Protein AF-A0A1G6DIA0-F1 (afdb_monomer_lite)

Structure (mmCIF, N/CA/C/O backbone):
data_AF-A0A1G6DIA0-F1
#
_entry.id   AF-A0A1G6DIA0-F1
#
loop_
_atom_site.group_PDB
_atom_site.id
_atom_site.type_symbol
_atom_site.label_atom_id
_atom_site.label_alt_id
_atom_site.label_comp_id
_atom_site.label_asym_id
_atom_site.label_entity_id
_atom_site.label_seq_id
_atom_site.pdbx_PDB_ins_code
_atom_site.Cartn_x
_atom_site.Cartn_y
_atom_site.Cartn_z
_atom_site.occupancy
_atom_site.B_iso_or_equiv
_atom_site.auth_seq_id
_atom_site.auth_comp_id
_atom_site.auth_asym_id
_atom_site.auth_atom_id
_atom_site.pdbx_PDB_model_num
ATOM 1 N N . MET A 1 1 ? -95.339 7.886 93.321 1.00 50.69 1 MET A N 1
ATOM 2 C CA . MET A 1 1 ? -94.374 7.712 92.212 1.00 50.69 1 MET A CA 1
ATOM 3 C C . MET A 1 1 ? -94.788 8.657 91.087 1.00 50.69 1 MET A C 1
ATOM 5 O O . MET A 1 1 ? -95.726 8.341 90.379 1.00 50.69 1 MET A O 1
ATOM 9 N N . THR A 1 2 ? -94.166 9.835 90.977 1.00 56.72 2 THR A N 1
ATOM 10 C CA . THR A 1 2 ? -94.538 10.923 90.035 1.00 56.72 2 THR A CA 1
ATOM 11 C C . THR A 1 2 ? -93.292 11.570 89.411 1.00 56.72 2 THR A C 1
ATOM 13 O O . THR A 1 2 ? -93.204 12.780 89.287 1.00 56.72 2 THR A O 1
ATOM 16 N N . LYS A 1 3 ? -92.288 10.761 89.051 1.00 59.34 3 LYS A N 1
ATOM 17 C CA . LYS A 1 3 ? -91.005 11.239 88.505 1.00 59.34 3 LYS A CA 1
ATOM 18 C C . LYS A 1 3 ? -90.876 11.343 86.965 1.00 59.34 3 LYS A C 1
ATOM 20 O O . LYS A 1 3 ? -89.923 11.990 86.546 1.00 59.34 3 LYS A O 1
ATOM 25 N N . PRO A 1 4 ? -91.736 10.754 86.099 1.00 68.19 4 PRO A N 1
ATOM 26 C CA . PRO A 1 4 ? -91.456 10.774 84.657 1.00 68.19 4 PRO A CA 1
ATOM 27 C C . PRO A 1 4 ? -91.712 12.145 84.010 1.00 68.19 4 PRO A C 1
ATOM 29 O O . PRO A 1 4 ? -90.917 12.586 83.188 1.00 68.19 4 PRO A O 1
ATOM 32 N N . HIS A 1 5 ? -92.754 12.868 84.435 1.00 71.56 5 HIS A N 1
ATOM 33 C CA . HIS A 1 5 ? -93.127 14.143 83.810 1.00 71.56 5 HIS A CA 1
ATOM 34 C C . HIS A 1 5 ? -92.156 15.294 84.106 1.00 71.56 5 HIS A C 1
ATOM 36 O O . HIS A 1 5 ? -91.999 16.193 83.287 1.00 71.56 5 HIS A O 1
ATOM 42 N N . GLU A 1 6 ? -91.463 15.272 85.247 1.00 79.44 6 GLU A N 1
ATOM 43 C CA . GLU A 1 6 ? -90.444 16.285 85.561 1.00 79.44 6 GLU A CA 1
ATOM 44 C C . GLU A 1 6 ? -89.226 16.165 84.640 1.00 79.44 6 GLU A C 1
ATOM 46 O O . GLU A 1 6 ? -88.673 17.174 84.207 1.00 79.44 6 GLU A O 1
ATOM 51 N N . PHE A 1 7 ? -88.839 14.935 84.291 1.00 82.38 7 PHE A N 1
ATOM 52 C CA . PHE A 1 7 ? -87.711 14.682 83.400 1.00 82.38 7 PHE A CA 1
ATOM 53 C C . PHE A 1 7 ? -88.009 15.102 81.955 1.00 82.38 7 PHE A C 1
ATOM 55 O O . PHE A 1 7 ? -87.171 15.735 81.316 1.00 82.38 7 PHE A O 1
ATOM 62 N N . GLU A 1 8 ? -89.210 14.811 81.452 1.00 85.31 8 GLU A N 1
ATOM 63 C CA . GLU A 1 8 ? -89.641 15.234 80.110 1.00 85.31 8 GLU A CA 1
ATOM 64 C C . GLU A 1 8 ? -89.710 16.764 79.991 1.00 85.31 8 GLU A C 1
ATOM 66 O O . GLU A 1 8 ? -89.225 17.350 79.017 1.00 85.31 8 GLU A O 1
ATOM 71 N N . ASN A 1 9 ? -90.238 17.432 81.018 1.00 84.81 9 ASN A N 1
ATOM 72 C CA . ASN A 1 9 ? -90.288 18.892 81.061 1.00 84.81 9 ASN A CA 1
ATOM 73 C C . ASN A 1 9 ? -88.885 19.510 81.149 1.00 84.81 9 ASN A C 1
ATOM 75 O O . ASN A 1 9 ? -88.609 20.515 80.498 1.00 84.81 9 ASN A O 1
ATOM 79 N N . TRP A 1 10 ? -87.971 18.892 81.901 1.00 88.56 10 TRP A N 1
ATOM 80 C CA . TRP A 1 10 ? -86.579 19.333 81.946 1.00 88.56 10 TRP A CA 1
ATOM 81 C C . TRP A 1 10 ? -85.870 19.155 80.596 1.00 88.56 10 TRP A C 1
ATOM 83 O O . TRP A 1 10 ? -85.175 20.067 80.156 1.00 88.56 10 TRP A O 1
ATOM 93 N N . LEU A 1 11 ? -86.079 18.031 79.900 1.00 87.62 11 LEU A N 1
ATOM 94 C CA . LEU A 1 11 ? -85.478 17.785 78.584 1.00 87.62 11 LEU A CA 1
ATOM 95 C C . LEU A 1 11 ? -85.943 18.793 77.533 1.00 87.62 11 LEU A C 1
ATOM 97 O O . LEU A 1 11 ? -85.135 19.287 76.750 1.00 87.62 11 LEU A O 1
ATOM 101 N N . THR A 1 12 ? -87.238 19.104 77.514 1.00 86.25 12 THR A N 1
ATOM 102 C CA . THR A 1 12 ? -87.791 20.081 76.565 1.00 86.25 12 THR A CA 1
ATOM 103 C C . THR A 1 12 ? -87.288 21.494 76.855 1.00 86.25 12 THR A C 1
ATOM 105 O O . THR A 1 12 ? -86.922 22.207 75.919 1.00 86.25 12 THR A O 1
ATOM 108 N N . ALA A 1 13 ? -87.171 21.875 78.131 1.00 85.88 13 ALA A N 1
ATOM 109 C CA . ALA A 1 13 ? -86.574 23.148 78.531 1.00 85.88 13 ALA A CA 1
ATOM 110 C C . ALA A 1 13 ? -85.080 23.227 78.164 1.00 85.88 13 ALA A C 1
ATOM 112 O O . ALA A 1 13 ? -84.647 24.213 77.569 1.00 85.88 13 ALA A O 1
ATOM 113 N N . ALA A 1 14 ? -84.312 22.168 78.436 1.00 84.00 14 ALA A N 1
ATOM 114 C CA . ALA A 1 14 ? -82.888 22.101 78.112 1.00 84.00 14 ALA A CA 1
ATOM 115 C C . ALA A 1 14 ? -82.639 22.139 76.596 1.00 84.00 14 ALA A C 1
ATOM 117 O O . ALA A 1 14 ? -81.720 22.813 76.139 1.00 84.00 14 ALA A O 1
ATOM 118 N N . ALA A 1 15 ? -83.475 21.468 75.798 1.00 82.81 15 ALA A N 1
ATOM 119 C CA . ALA A 1 15 ? -83.377 21.503 74.341 1.00 82.81 15 ALA A CA 1
ATOM 120 C C . ALA A 1 15 ? -83.720 22.886 73.763 1.00 82.81 15 ALA A C 1
ATOM 122 O O . ALA A 1 15 ? -83.090 23.314 72.797 1.00 82.81 15 ALA A O 1
ATOM 123 N N . ALA A 1 16 ? -84.683 23.598 74.359 1.00 80.31 16 ALA A N 1
ATOM 124 C CA . ALA A 1 16 ? -85.069 24.940 73.921 1.00 80.31 16 ALA A CA 1
ATOM 125 C C . ALA A 1 16 ? -83.983 26.001 74.189 1.00 80.31 16 ALA A C 1
ATOM 127 O O . ALA A 1 16 ? -83.931 27.018 73.496 1.00 80.31 16 ALA A O 1
ATOM 128 N N . GLU A 1 17 ? -83.107 25.773 75.170 1.00 80.19 17 GLU A N 1
ATOM 129 C CA . GLU A 1 17 ? -82.032 26.702 75.537 1.00 80.19 17 GLU A CA 1
ATOM 130 C C . GLU A 1 17 ? -80.780 26.572 74.645 1.00 80.19 17 GLU A C 1
ATOM 132 O O . GLU A 1 17 ? -79.979 27.507 74.545 1.00 80.19 17 GLU A O 1
ATOM 137 N N . VAL A 1 18 ? -80.624 25.458 73.919 1.00 79.75 18 VAL A N 1
ATOM 138 C CA . VAL A 1 18 ? -79.481 25.246 73.020 1.00 79.75 18 VAL A CA 1
ATOM 139 C C . VAL A 1 18 ? -79.660 26.052 71.734 1.00 79.75 18 VAL A C 1
ATOM 141 O O . VAL A 1 18 ? -80.282 25.620 70.764 1.00 79.75 18 VAL A O 1
ATOM 144 N N . LYS A 1 19 ? -79.056 27.241 71.699 1.00 73.31 19 LYS A N 1
ATOM 145 C CA . LYS A 1 19 ? -78.875 27.999 70.456 1.00 73.31 19 LYS A CA 1
ATOM 146 C C . LYS A 1 19 ? -77.694 27.420 69.667 1.00 73.31 19 LYS A C 1
ATOM 148 O O . LYS A 1 19 ? -76.639 27.187 70.261 1.00 73.31 19 LYS A O 1
ATOM 153 N N . PRO A 1 20 ? -77.815 27.220 68.344 1.00 71.88 20 PRO A N 1
ATOM 154 C CA . PRO A 1 20 ? -76.681 26.797 67.535 1.00 71.88 20 PRO A CA 1
ATOM 155 C C . PRO A 1 20 ? -75.614 27.897 67.536 1.00 71.88 20 PRO A C 1
ATOM 157 O O . PRO A 1 20 ? -75.878 29.036 67.147 1.00 71.88 20 PRO A O 1
ATOM 160 N N . ALA A 1 21 ? -74.407 27.562 67.994 1.00 77.56 21 ALA A N 1
ATOM 161 C CA . ALA A 1 21 ? -73.253 28.443 67.865 1.00 77.56 21 ALA A CA 1
ATOM 162 C C . ALA A 1 21 ? -72.887 28.593 66.373 1.00 77.56 21 ALA A C 1
ATOM 164 O O . ALA A 1 21 ? -72.965 27.605 65.635 1.00 77.56 21 ALA A O 1
ATOM 165 N N . PRO A 1 22 ? -72.494 29.793 65.906 1.00 76.81 22 PRO A N 1
ATOM 166 C CA . PRO A 1 22 ? -72.067 29.980 64.525 1.00 76.81 22 PRO A CA 1
ATOM 167 C C . PRO A 1 22 ? -70.823 29.126 64.255 1.00 76.81 22 PRO A C 1
ATOM 169 O O . PRO A 1 22 ? -69.795 29.271 64.918 1.00 76.81 22 PRO A O 1
ATOM 172 N N . VAL A 1 23 ? -70.935 28.205 63.298 1.00 79.38 23 VAL A N 1
ATOM 173 C CA . VAL A 1 23 ? -69.821 27.350 62.875 1.00 79.38 23 VAL A CA 1
ATOM 174 C C . VAL A 1 23 ? -68.891 28.180 61.978 1.00 79.38 23 VAL A C 1
ATOM 176 O O . VAL A 1 23 ? -69.396 28.887 61.107 1.00 79.38 23 VAL A O 1
ATOM 179 N N . PRO A 1 24 ? -67.558 28.125 62.159 1.00 77.75 24 PRO A N 1
ATOM 180 C CA . PRO A 1 24 ? -66.617 28.819 61.283 1.00 77.75 24 PRO A CA 1
ATOM 181 C C . PRO A 1 24 ? -66.724 28.330 59.832 1.00 77.75 24 PRO A C 1
ATOM 183 O O . PRO A 1 24 ? -66.902 27.132 59.598 1.00 77.75 24 PRO A O 1
ATOM 186 N N . ASP A 1 25 ? -66.539 29.230 58.864 1.00 77.12 25 ASP A N 1
ATOM 187 C CA . ASP A 1 25 ? -66.499 28.895 57.435 1.00 77.12 25 ASP A CA 1
ATOM 188 C C . ASP A 1 25 ? -65.230 28.097 57.091 1.00 77.12 25 ASP A C 1
ATOM 190 O O . ASP A 1 25 ? -64.217 28.620 56.623 1.00 77.12 25 ASP A O 1
ATOM 194 N N . TRP A 1 26 ? -65.265 26.790 57.344 1.00 74.56 26 TRP A N 1
ATOM 195 C CA . TRP A 1 26 ? -64.219 25.871 56.914 1.00 74.56 26 TRP A CA 1
ATOM 196 C C . TRP A 1 26 ? -64.300 25.656 55.398 1.00 74.56 26 TRP A C 1
ATOM 198 O O . TRP A 1 26 ? -65.264 25.081 54.881 1.00 74.56 26 TRP A O 1
ATOM 208 N N . ASN A 1 27 ? -63.249 26.041 54.672 1.00 76.19 27 ASN A N 1
ATOM 209 C CA . ASN A 1 27 ? -63.133 25.759 53.245 1.00 76.19 27 ASN A CA 1
ATOM 210 C C . ASN A 1 27 ? -62.729 24.290 53.008 1.00 76.19 27 ASN A C 1
ATOM 212 O O . ASN A 1 27 ? -61.561 23.922 53.123 1.00 76.19 27 ASN A O 1
ATOM 216 N N . ARG A 1 28 ? -63.700 23.441 52.649 1.00 73.06 28 ARG A N 1
ATOM 217 C CA . ARG A 1 28 ? -63.479 22.001 52.397 1.00 73.06 28 ARG A CA 1
ATOM 218 C C . ARG A 1 28 ? -62.608 21.725 51.168 1.00 73.06 28 ARG A C 1
ATOM 220 O O . ARG A 1 28 ? -61.969 20.678 51.114 1.00 73.06 28 ARG A O 1
ATOM 227 N N . ALA A 1 29 ? -62.559 22.647 50.203 1.00 71.25 29 ALA A N 1
ATOM 228 C CA . ALA A 1 29 ? -61.744 22.486 48.997 1.00 71.25 29 ALA A CA 1
ATOM 229 C C . ALA A 1 29 ? -60.239 22.529 49.317 1.00 71.25 29 ALA A C 1
ATOM 231 O O . ALA A 1 29 ? -59.451 21.807 48.714 1.00 71.25 29 ALA A O 1
ATOM 232 N N . ALA A 1 30 ? -59.851 23.277 50.353 1.00 66.56 30 ALA A N 1
ATOM 233 C CA . ALA A 1 30 ? -58.460 23.380 50.789 1.00 66.56 30 ALA A CA 1
ATOM 234 C C . ALA A 1 30 ? -57.916 22.102 51.461 1.00 66.56 30 ALA A C 1
ATOM 236 O O . ALA A 1 30 ? -56.724 22.018 51.734 1.00 66.56 30 ALA A O 1
ATOM 237 N N . THR A 1 31 ? -58.766 21.114 51.770 1.00 68.75 31 THR A N 1
ATOM 238 C CA . THR A 1 31 ? -58.340 19.879 52.452 1.00 68.75 31 THR A CA 1
ATOM 239 C C . THR A 1 31 ? -57.836 18.806 51.481 1.00 68.75 31 THR A C 1
ATOM 241 O O . THR A 1 31 ? -57.014 17.980 51.867 1.00 68.75 31 THR A O 1
ATOM 244 N N . PHE A 1 32 ? -58.309 18.812 50.231 1.00 63.56 32 PHE A N 1
ATOM 245 C CA . PHE A 1 32 ? -58.034 17.745 49.258 1.00 63.56 32 PHE A CA 1
ATOM 246 C C . PHE A 1 32 ? -57.265 18.208 48.024 1.00 63.56 32 PHE A C 1
ATOM 248 O O . PHE A 1 32 ? -56.744 17.370 47.290 1.00 63.56 32 PHE A O 1
ATOM 255 N N . GLU A 1 33 ? -57.162 19.516 47.795 1.00 64.25 33 GLU A N 1
ATOM 256 C CA . GLU A 1 33 ? -56.267 20.039 46.775 1.00 64.25 33 GLU A CA 1
ATOM 257 C C . GLU A 1 33 ? -54.849 20.119 47.352 1.00 64.25 33 GLU A C 1
ATOM 259 O O . GLU A 1 33 ? -54.620 20.867 48.307 1.00 64.25 33 GLU A O 1
ATOM 264 N N . PRO A 1 34 ? -53.878 19.354 46.816 1.00 60.25 34 PRO A N 1
ATOM 265 C CA . PRO A 1 34 ? -52.491 19.531 47.201 1.00 60.25 34 PRO A CA 1
ATOM 266 C C . PRO A 1 34 ? -52.101 20.963 46.843 1.00 60.25 34 PRO A C 1
ATOM 268 O O . PRO A 1 34 ? -52.104 21.349 45.671 1.00 60.25 34 PRO A O 1
ATOM 271 N N . SER A 1 35 ? -51.792 21.762 47.862 1.00 58.78 35 SER A N 1
ATOM 272 C CA . SER A 1 35 ? -51.294 23.114 47.675 1.00 58.78 35 SER A CA 1
ATOM 273 C C . SER A 1 35 ? -50.113 23.086 46.701 1.00 58.78 35 SER A C 1
ATOM 275 O O . SER A 1 35 ? -49.175 22.291 46.791 1.00 58.78 35 SER A O 1
ATOM 277 N N . VAL A 1 36 ? -50.229 23.931 45.686 1.00 58.81 36 VAL A N 1
ATOM 278 C CA . VAL A 1 36 ? -49.340 24.008 44.535 1.00 58.81 36 VAL A CA 1
ATOM 279 C C . VAL A 1 36 ? -47.877 24.184 44.978 1.00 58.81 36 VAL A C 1
ATOM 281 O O . VAL A 1 36 ? -47.533 25.160 45.635 1.00 58.81 36 VAL A O 1
ATOM 284 N N . ARG A 1 37 ? -47.016 23.260 44.520 1.00 57.84 37 ARG A N 1
ATOM 285 C CA . ARG A 1 37 ? -45.534 23.305 44.484 1.00 57.84 37 ARG A CA 1
ATOM 286 C C . ARG A 1 37 ? -44.806 23.420 45.828 1.00 57.84 37 ARG A C 1
ATOM 288 O O . ARG A 1 37 ? -44.244 24.457 46.170 1.00 57.84 37 ARG A O 1
ATOM 295 N N . HIS A 1 38 ? -44.581 22.274 46.460 1.00 60.66 38 HIS A N 1
ATOM 296 C CA . HIS A 1 38 ? -43.334 22.084 47.197 1.00 60.66 38 HIS A CA 1
ATOM 297 C C . HIS A 1 38 ? -42.195 21.809 46.204 1.00 60.66 38 HIS A C 1
ATOM 299 O O . HIS A 1 38 ? -42.272 20.882 45.397 1.00 60.66 38 HIS A O 1
ATOM 305 N N . HIS A 1 39 ? -41.136 22.623 46.240 1.00 66.50 39 HIS A N 1
ATOM 306 C CA . HIS A 1 39 ? -39.874 22.309 45.572 1.00 66.50 39 HIS A CA 1
ATOM 307 C C . HIS A 1 39 ? -39.355 20.982 46.133 1.00 66.50 39 HIS A C 1
ATOM 309 O O . HIS A 1 39 ? -38.864 20.933 47.259 1.00 66.50 39 HIS A O 1
ATOM 315 N N . GLN A 1 40 ? -39.495 19.897 45.369 1.00 72.50 40 GLN A N 1
ATOM 316 C CA . GLN A 1 40 ? -38.981 18.601 45.790 1.00 72.50 40 GLN A CA 1
ATOM 317 C C . GLN A 1 40 ? -37.457 18.694 45.965 1.00 72.50 40 GLN A C 1
ATOM 319 O O . GLN A 1 40 ? -36.767 19.237 45.089 1.00 72.50 40 GLN A O 1
ATOM 324 N N . PRO A 1 41 ? -36.912 18.186 47.082 1.00 81.44 41 PRO A N 1
ATOM 325 C CA . PRO A 1 41 ? -35.478 18.162 47.292 1.00 81.44 41 PRO A CA 1
ATOM 326 C C . PRO A 1 41 ? -34.808 17.319 46.199 1.00 81.44 41 PRO A C 1
ATOM 328 O O . PRO A 1 41 ? -35.407 16.402 45.639 1.00 81.44 41 PRO A O 1
ATOM 331 N N . TRP A 1 42 ? -33.552 17.632 45.872 1.00 80.94 42 TRP A N 1
ATOM 332 C CA . TRP A 1 42 ? -32.831 17.025 44.743 1.00 80.94 42 TRP A CA 1
ATOM 333 C C . TRP A 1 42 ? -32.786 15.486 44.789 1.00 80.94 42 TRP A C 1
ATOM 335 O O . TRP A 1 42 ? -32.761 14.851 43.738 1.00 80.94 42 TRP A O 1
ATOM 345 N N . TRP A 1 43 ? -32.856 14.903 45.990 1.00 79.06 43 TRP A N 1
ATOM 346 C CA . TRP A 1 43 ? -32.878 13.460 46.225 1.00 79.06 43 TRP A CA 1
ATOM 347 C C . TRP A 1 43 ? -34.243 12.785 45.976 1.00 79.06 43 TRP A C 1
ATOM 349 O O . TRP A 1 43 ? -34.302 11.571 45.821 1.00 79.06 43 TRP A O 1
ATOM 359 N N . GLN A 1 44 ? -35.339 13.549 45.915 1.00 81.38 44 GLN A N 1
ATOM 360 C CA . GLN A 1 44 ? -36.682 13.050 45.573 1.00 81.38 44 GLN A CA 1
ATOM 361 C C . GLN A 1 44 ? -37.006 13.205 44.086 1.00 81.38 44 GLN A C 1
ATOM 363 O O . GLN A 1 44 ? -38.110 12.884 43.648 1.00 81.38 44 GLN A O 1
ATOM 368 N N . ARG A 1 45 ? -36.056 13.706 43.287 1.00 82.81 45 ARG A N 1
ATOM 369 C CA . ARG A 1 45 ? -36.269 13.862 41.852 1.00 82.81 45 ARG A CA 1
ATOM 370 C C . ARG A 1 45 ? -36.446 12.482 41.206 1.00 82.81 45 ARG A C 1
ATOM 372 O O . ARG A 1 45 ? -35.637 11.587 41.457 1.00 82.81 45 ARG A O 1
ATOM 379 N N . PRO A 1 46 ? -37.425 12.320 40.302 1.00 78.69 46 PRO A N 1
ATOM 380 C CA . PRO A 1 46 ? -37.757 11.031 39.688 1.00 78.69 46 PRO A CA 1
ATOM 381 C C . PRO A 1 46 ? -36.628 10.426 38.835 1.00 78.69 46 PRO A C 1
ATOM 383 O O . PRO A 1 46 ? -36.704 9.267 38.447 1.00 78.69 46 PRO A O 1
ATOM 386 N N . TRP A 1 47 ? -35.555 11.172 38.562 1.00 83.06 47 TRP A N 1
ATOM 387 C CA . TRP A 1 47 ? -34.394 10.661 37.834 1.00 83.06 47 TRP A CA 1
ATOM 388 C C . TRP A 1 47 ? -33.528 9.695 38.652 1.00 83.06 47 TRP A C 1
ATOM 390 O O . TRP A 1 47 ? -32.937 8.790 38.076 1.00 83.06 47 TRP A O 1
ATOM 400 N N . LEU A 1 48 ? -33.488 9.819 39.982 1.00 85.25 48 LEU A N 1
ATOM 401 C CA . LEU A 1 48 ? -32.706 8.916 40.835 1.00 85.25 48 LEU A CA 1
ATOM 402 C C . LEU A 1 48 ? -33.151 7.445 40.751 1.00 85.25 48 LEU A C 1
ATOM 404 O O . LEU A 1 48 ? -32.300 6.600 40.459 1.00 85.25 48 LEU A O 1
ATOM 408 N N . PRO A 1 49 ? -34.444 7.098 40.915 1.00 84.56 49 PRO A N 1
ATOM 409 C CA . PRO A 1 49 ? -34.888 5.717 40.720 1.00 84.56 49 PRO A CA 1
ATOM 410 C C . PRO A 1 49 ? -34.708 5.237 39.271 1.00 84.56 49 PRO A C 1
ATOM 412 O O . PRO A 1 49 ? -34.475 4.055 39.036 1.00 84.56 49 PRO A O 1
ATOM 415 N N . MET A 1 50 ? -34.747 6.142 38.289 1.00 88.69 50 MET A N 1
ATOM 416 C CA . MET A 1 50 ? -34.427 5.799 36.900 1.00 88.69 50 MET A CA 1
ATOM 417 C C . MET A 1 50 ? -32.951 5.421 36.730 1.00 88.69 50 MET A C 1
ATOM 419 O O . MET A 1 50 ? -32.642 4.434 36.065 1.00 88.69 50 MET A O 1
ATOM 423 N N . TH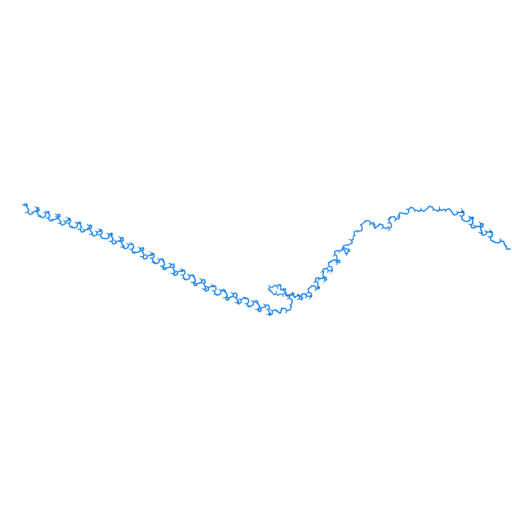R A 1 51 ? -32.034 6.162 37.357 1.00 89.94 51 THR A N 1
ATOM 424 C CA . THR A 1 51 ? -30.598 5.855 37.292 1.00 89.94 51 THR A CA 1
ATOM 425 C C . THR A 1 51 ? -30.243 4.549 37.990 1.00 89.94 51 THR A C 1
ATOM 427 O O . THR A 1 51 ? -29.404 3.813 37.479 1.00 89.94 51 THR A O 1
ATOM 430 N N . SER A 1 52 ? -30.894 4.213 39.109 1.00 91.25 52 SER A N 1
ATOM 431 C CA . SER A 1 52 ? -30.648 2.933 39.781 1.00 91.25 52 SER A CA 1
ATOM 432 C C . SER A 1 52 ? -31.170 1.750 38.964 1.00 91.25 52 SER A C 1
ATOM 434 O O . SER A 1 52 ? -30.514 0.711 38.917 1.00 91.25 52 SER A O 1
ATOM 436 N N . LEU A 1 53 ? -32.296 1.920 38.263 1.00 91.81 53 LEU A N 1
ATOM 437 C CA . LEU A 1 53 ? -32.836 0.913 37.349 1.00 91.81 53 LEU A CA 1
ATOM 438 C C . LEU A 1 53 ? -31.953 0.730 36.107 1.00 91.81 53 LEU A C 1
ATOM 440 O O . LEU A 1 53 ? -31.683 -0.396 35.702 1.00 91.81 53 LEU A O 1
ATOM 444 N N . LEU A 1 54 ? -31.452 1.819 35.520 1.00 93.75 54 LEU A N 1
ATOM 445 C CA . LEU A 1 54 ? -30.490 1.737 34.417 1.00 93.75 54 LEU A CA 1
ATOM 446 C C . LEU A 1 54 ? -29.182 1.079 34.860 1.00 93.75 54 LEU A C 1
ATOM 448 O O . LEU A 1 54 ? -28.644 0.242 34.139 1.00 93.75 54 LEU A O 1
ATOM 452 N N . ALA A 1 55 ? -28.688 1.417 36.052 1.00 92.56 55 ALA A N 1
ATOM 453 C CA . ALA A 1 55 ? -27.484 0.813 36.605 1.00 92.56 55 ALA A CA 1
ATOM 454 C C . ALA A 1 55 ? -27.665 -0.692 36.852 1.00 92.56 55 ALA A C 1
ATOM 456 O O . ALA A 1 55 ? -26.770 -1.466 36.518 1.00 92.56 55 ALA A O 1
ATOM 457 N N . SER A 1 56 ? -28.817 -1.128 37.373 1.00 93.81 56 SER A N 1
ATOM 458 C CA . SER A 1 56 ? -29.089 -2.555 37.583 1.00 93.81 56 SER A CA 1
ATOM 459 C C . SER A 1 56 ? -29.259 -3.310 36.264 1.00 93.81 56 SER A C 1
ATOM 461 O O . SER A 1 56 ? -28.675 -4.381 36.102 1.00 93.81 56 SER A O 1
ATOM 463 N N . ALA A 1 57 ? -29.966 -2.735 35.288 1.00 93.12 57 ALA A N 1
ATOM 464 C CA . ALA A 1 57 ? -30.089 -3.307 33.949 1.00 93.12 57 ALA A CA 1
ATOM 465 C C . ALA A 1 57 ? -28.720 -3.439 33.259 1.00 93.12 57 ALA A C 1
ATOM 467 O O . ALA A 1 57 ? -28.412 -4.481 32.679 1.00 93.12 57 ALA A O 1
ATOM 468 N N . CYS A 1 58 ? -27.869 -2.418 33.380 1.00 91.44 58 CYS A N 1
ATOM 469 C CA . CYS A 1 58 ? -26.508 -2.431 32.850 1.00 91.44 58 CYS A CA 1
ATOM 470 C C . CYS A 1 58 ? -25.633 -3.482 33.553 1.00 91.44 58 CYS A C 1
ATOM 472 O O . CYS A 1 58 ? -24.929 -4.241 32.893 1.00 91.44 58 CYS A O 1
ATOM 474 N N . ALA A 1 59 ? -25.725 -3.602 34.880 1.00 90.75 59 ALA A N 1
ATOM 475 C CA . ALA A 1 59 ? -24.994 -4.618 35.634 1.00 90.75 59 ALA A CA 1
ATOM 476 C C . ALA A 1 59 ? -25.390 -6.045 35.218 1.00 90.75 59 ALA A C 1
ATOM 478 O O . ALA A 1 59 ? -24.519 -6.884 34.996 1.00 90.75 59 ALA A O 1
ATOM 479 N N . ILE A 1 60 ? -26.690 -6.310 35.049 1.00 90.19 60 ILE A N 1
ATOM 480 C CA . ILE A 1 60 ? -27.183 -7.604 34.550 1.00 90.19 60 ILE A CA 1
ATOM 481 C C . ILE A 1 60 ? -26.642 -7.868 33.141 1.00 90.19 60 ILE A C 1
ATOM 483 O O . ILE A 1 60 ? -26.163 -8.967 32.865 1.00 90.19 60 ILE A O 1
ATOM 487 N N . PHE A 1 61 ? -26.664 -6.860 32.267 1.00 89.00 61 PHE A N 1
ATOM 488 C CA . PHE A 1 61 ? -26.136 -6.976 30.910 1.00 89.00 61 PHE A CA 1
ATOM 489 C C . PHE A 1 61 ? -24.644 -7.332 30.897 1.00 89.00 61 PHE A C 1
ATOM 491 O O . PHE A 1 61 ? -24.246 -8.253 30.188 1.00 89.00 61 PHE A O 1
ATOM 498 N N . LEU A 1 62 ? -23.829 -6.670 31.721 1.00 86.00 62 LEU A N 1
ATOM 499 C CA . LEU A 1 62 ? -22.391 -6.944 31.832 1.00 86.00 62 LEU A CA 1
ATOM 500 C C . LEU A 1 62 ? -22.100 -8.371 32.313 1.00 86.00 62 LEU A C 1
ATOM 502 O O . LEU A 1 62 ? -21.188 -9.020 31.798 1.00 86.00 62 LEU A O 1
ATOM 506 N N . VAL A 1 63 ? -22.893 -8.869 33.268 1.00 86.12 63 VAL A N 1
ATOM 507 C CA . VAL A 1 63 ? -22.765 -10.238 33.790 1.00 86.12 63 VAL A CA 1
ATOM 508 C C . VAL A 1 63 ? -23.142 -11.270 32.727 1.00 86.12 63 VAL A C 1
ATOM 510 O O . VAL A 1 63 ? -22.405 -12.234 32.527 1.00 86.12 63 VAL A O 1
ATOM 513 N N . VAL A 1 64 ? -24.249 -11.064 32.008 1.00 85.00 64 VAL A N 1
ATOM 514 C CA . VAL A 1 64 ? -24.692 -11.980 30.941 1.00 85.00 64 VAL A CA 1
ATOM 515 C C . VAL A 1 64 ? -23.725 -11.964 29.756 1.00 85.00 64 VAL A C 1
ATOM 517 O O . VAL A 1 64 ? -23.419 -13.017 29.200 1.00 85.00 64 VAL A O 1
ATOM 520 N N . ALA A 1 65 ? -23.195 -10.793 29.401 1.00 78.50 65 ALA A N 1
ATOM 521 C CA . ALA A 1 65 ? -22.205 -10.640 28.338 1.00 78.50 65 ALA A CA 1
ATOM 522 C C . ALA A 1 65 ? -20.815 -11.198 28.707 1.00 78.50 65 ALA A C 1
ATOM 524 O O . ALA A 1 65 ? -19.943 -11.256 27.839 1.00 78.50 65 ALA A O 1
ATOM 525 N N . GLN A 1 66 ? -20.594 -11.587 29.973 1.00 77.56 66 GLN A N 1
ATOM 526 C CA . GLN A 1 66 ? -19.283 -11.957 30.522 1.00 77.56 66 GLN A CA 1
ATOM 527 C C . GLN A 1 66 ? -18.175 -10.985 30.088 1.00 77.56 66 GLN A C 1
ATOM 529 O O . GLN A 1 66 ? -17.097 -11.396 29.659 1.00 77.56 66 GLN A O 1
ATOM 534 N N . MET A 1 67 ? -18.463 -9.684 30.147 1.00 74.44 67 MET A N 1
ATOM 535 C CA . MET A 1 67 ? -17.538 -8.657 29.678 1.00 74.44 67 MET A CA 1
ATOM 536 C C . MET A 1 67 ? -16.354 -8.546 30.645 1.00 74.44 67 MET A C 1
ATOM 538 O O . MET A 1 67 ? -16.537 -8.231 31.823 1.00 74.44 67 MET A O 1
ATOM 542 N N . GLN A 1 68 ? -15.140 -8.779 30.148 1.00 72.69 68 GLN A N 1
ATOM 543 C CA . GLN A 1 68 ? -13.905 -8.586 30.908 1.00 72.69 68 GLN A CA 1
ATOM 544 C C . GLN A 1 68 ? -13.163 -7.370 30.357 1.00 72.69 68 GLN A C 1
ATOM 546 O O . GLN A 1 68 ? -12.785 -7.332 29.186 1.00 72.69 68 GLN A O 1
ATOM 551 N N . ILE A 1 69 ? -12.975 -6.360 31.208 1.00 72.69 69 ILE A N 1
ATOM 552 C CA . ILE A 1 69 ? -12.160 -5.184 30.896 1.00 72.69 69 ILE A CA 1
ATOM 553 C C . ILE A 1 69 ? -10.792 -5.423 31.512 1.00 72.69 69 ILE A C 1
ATOM 555 O O . ILE A 1 69 ? -10.652 -5.433 32.737 1.00 72.69 69 ILE A O 1
ATOM 559 N N . THR A 1 70 ? -9.784 -5.618 30.671 1.00 73.62 70 THR A N 1
ATOM 560 C CA . THR A 1 70 ? -8.399 -5.748 31.118 1.00 73.62 70 THR A CA 1
ATOM 561 C C . THR A 1 70 ? -7.614 -4.526 30.661 1.00 73.62 70 THR A C 1
ATOM 563 O O . THR A 1 70 ? -7.676 -4.096 29.506 1.00 73.62 70 THR A O 1
ATOM 566 N N . SER A 1 71 ? -6.909 -3.917 31.613 1.00 66.12 71 SER A N 1
ATOM 567 C CA . SER A 1 71 ? -5.998 -2.808 31.347 1.00 66.12 71 SER A CA 1
ATOM 568 C C . SER A 1 71 ? -4.607 -3.383 31.115 1.00 66.12 71 SER A C 1
ATOM 570 O O . SER A 1 71 ? -4.014 -3.973 32.019 1.00 66.12 71 SER A O 1
ATOM 572 N N . THR A 1 72 ? -4.109 -3.246 29.892 1.00 78.00 72 THR A N 1
ATOM 573 C CA . THR A 1 72 ? -2.762 -3.665 29.480 1.00 78.00 72 THR A CA 1
ATOM 574 C C . THR A 1 72 ? -1.904 -2.440 29.176 1.00 78.00 72 THR A C 1
ATOM 576 O O . THR A 1 72 ? -2.425 -1.365 28.886 1.00 78.00 72 THR A O 1
ATOM 579 N N . ALA A 1 73 ? -0.575 -2.587 29.202 1.00 70.69 73 ALA A N 1
ATOM 580 C CA . ALA A 1 73 ? 0.358 -1.483 28.943 1.00 70.69 73 ALA A CA 1
ATOM 581 C C . ALA A 1 73 ? 0.180 -0.825 27.553 1.00 70.69 73 ALA A C 1
ATOM 583 O O . ALA A 1 73 ? 0.559 0.327 27.368 1.00 70.69 73 ALA A O 1
ATOM 584 N N . GLN A 1 74 ? -0.431 -1.531 26.595 1.00 69.06 74 GLN A N 1
ATOM 585 C CA . GLN A 1 74 ? -0.730 -1.063 25.238 1.00 69.06 74 GLN A CA 1
ATOM 586 C C . GLN A 1 74 ? -2.138 -0.457 25.075 1.00 69.06 74 GLN A C 1
ATOM 588 O O . GLN A 1 74 ? -2.458 0.029 23.992 1.00 69.06 74 GLN A O 1
ATOM 593 N N . GLY A 1 75 ? -2.981 -0.462 26.114 1.00 73.19 75 GLY A N 1
ATOM 594 C CA . GLY A 1 75 ? -4.326 0.115 26.064 1.00 73.19 75 GLY A CA 1
ATOM 595 C C . GLY A 1 75 ? -5.393 -0.709 26.786 1.00 73.19 75 GLY A C 1
ATOM 596 O O . GLY A 1 75 ? -5.113 -1.693 27.474 1.00 73.19 75 GLY A O 1
ATOM 597 N N . TRP A 1 76 ? -6.641 -0.272 26.617 1.00 73.12 76 TRP A N 1
ATOM 598 C CA . TRP A 1 76 ? -7.830 -0.893 27.194 1.00 73.12 76 TRP A CA 1
ATOM 599 C C . TRP A 1 76 ? -8.355 -1.950 26.227 1.00 73.12 76 TRP A C 1
ATOM 601 O O . TRP A 1 76 ? -8.684 -1.615 25.088 1.00 73.12 76 TRP A O 1
ATOM 611 N N . THR A 1 77 ? -8.455 -3.206 26.665 1.00 73.62 77 THR A N 1
ATOM 612 C CA . THR A 1 77 ? -9.065 -4.264 25.850 1.00 73.62 77 THR A CA 1
ATOM 613 C C . THR A 1 77 ? -10.377 -4.707 26.481 1.00 73.62 77 THR A C 1
ATOM 615 O O . THR A 1 77 ? -10.470 -4.910 27.694 1.00 73.62 77 THR A O 1
ATOM 618 N N . ILE A 1 78 ? -11.415 -4.792 25.652 1.00 72.62 78 ILE A N 1
ATOM 619 C CA . ILE A 1 78 ? -12.736 -5.270 26.045 1.00 72.62 78 ILE A CA 1
ATOM 620 C C . ILE A 1 78 ? -12.899 -6.648 25.414 1.00 72.62 78 ILE A C 1
ATOM 622 O O . ILE A 1 78 ? -12.947 -6.764 24.190 1.00 72.62 78 ILE A O 1
ATOM 626 N N . GLN A 1 79 ? -12.956 -7.685 26.244 1.00 69.94 79 GLN A N 1
ATOM 627 C CA . GLN A 1 79 ? -13.179 -9.060 25.802 1.00 69.94 79 GLN A CA 1
ATOM 628 C C . GLN A 1 79 ? -14.636 -9.447 26.074 1.00 69.94 79 GLN A C 1
ATOM 630 O O . GLN A 1 79 ? -15.160 -9.190 27.161 1.00 69.94 79 GLN A O 1
ATOM 635 N N . PHE A 1 80 ? -15.290 -10.048 25.077 1.00 72.62 80 PHE A N 1
ATOM 636 C CA . PHE A 1 80 ? -16.686 -10.481 25.143 1.00 72.62 80 PHE A CA 1
ATOM 637 C C . PHE A 1 80 ? -16.758 -12.011 25.072 1.00 72.62 80 PHE A C 1
ATOM 639 O O . PHE A 1 80 ? -16.367 -12.605 24.069 1.00 72.62 80 PHE A O 1
ATOM 646 N N . GLY A 1 81 ? -17.289 -12.649 26.118 1.00 65.50 81 GLY A N 1
ATOM 647 C CA . GLY A 1 81 ? -17.439 -14.106 26.179 1.00 65.50 81 GLY A CA 1
ATOM 648 C C . GLY A 1 81 ? -16.152 -14.876 26.514 1.00 65.50 81 GLY A C 1
ATOM 649 O O . GLY A 1 81 ? -15.091 -14.306 26.742 1.00 65.50 81 GLY A O 1
ATOM 650 N N . GLN A 1 82 ? -16.249 -16.211 26.559 1.00 60.91 82 GLN A N 1
ATOM 651 C CA . GLN A 1 82 ? -15.130 -17.112 26.889 1.00 60.91 82 GLN A CA 1
ATOM 652 C C . GLN A 1 82 ? -14.183 -17.400 25.712 1.00 60.91 82 GLN A C 1
ATOM 654 O O . GLN A 1 82 ? -13.529 -18.443 25.676 1.00 60.91 82 GLN A O 1
ATOM 659 N N . SER A 1 83 ? -14.095 -16.511 24.722 1.00 61.81 83 SER A N 1
ATOM 660 C CA . SER A 1 83 ? -13.027 -16.617 23.730 1.00 61.81 83 SER A CA 1
ATOM 661 C C . SER A 1 83 ? -11.705 -16.345 24.440 1.00 61.81 83 SER A C 1
ATOM 663 O O . SER A 1 83 ? -11.411 -15.209 24.808 1.00 61.81 83 SER A O 1
ATOM 665 N N . SER A 1 84 ? -10.938 -17.405 24.697 1.00 67.44 84 SER A N 1
ATOM 666 C CA . SER A 1 84 ? -9.637 -17.290 25.354 1.00 67.44 84 SER A CA 1
ATOM 667 C C . SER A 1 84 ? -8.737 -16.322 24.579 1.00 67.44 84 SER A C 1
ATOM 669 O O . SER A 1 84 ? -8.734 -16.335 23.348 1.00 67.44 84 SER A O 1
ATOM 671 N N . ALA A 1 85 ? -7.946 -15.512 25.286 1.00 68.62 85 ALA A N 1
ATOM 672 C CA . ALA A 1 85 ? -6.972 -14.608 24.668 1.00 68.62 85 ALA A CA 1
ATOM 673 C C . ALA A 1 85 ? -6.080 -15.331 23.635 1.00 68.62 85 ALA A C 1
ATOM 675 O O . ALA A 1 85 ? -5.806 -14.797 22.567 1.00 68.62 85 ALA A O 1
ATOM 676 N N . ALA A 1 86 ? -5.749 -16.602 23.894 1.00 73.69 86 ALA A N 1
ATOM 677 C CA . ALA A 1 86 ? -4.998 -17.461 22.981 1.00 73.69 86 ALA A CA 1
ATOM 678 C C . ALA A 1 86 ? -5.705 -17.723 21.636 1.00 73.69 86 ALA A C 1
ATOM 680 O O . ALA A 1 86 ? -5.047 -17.858 20.608 1.00 73.69 86 ALA A O 1
ATOM 681 N N . GLN A 1 87 ? -7.036 -17.801 21.621 1.00 78.62 87 GLN A N 1
ATOM 682 C CA . GLN A 1 87 ? -7.818 -18.027 20.404 1.00 78.62 87 GLN A CA 1
ATOM 683 C C . GLN A 1 87 ? -7.916 -16.752 19.558 1.00 78.62 87 GLN A C 1
ATOM 685 O O . GLN A 1 87 ? -7.887 -16.828 18.331 1.00 78.62 87 GLN A O 1
ATOM 690 N N . LEU A 1 88 ? -7.970 -15.589 20.215 1.00 78.50 88 LEU A N 1
ATOM 691 C CA . LEU A 1 88 ? -7.903 -14.287 19.555 1.00 78.50 88 LEU A CA 1
ATOM 692 C C . LEU A 1 88 ? -6.515 -14.053 18.944 1.00 78.50 88 LEU A C 1
ATOM 694 O O . LEU A 1 88 ? -6.419 -13.701 17.772 1.00 78.50 88 LEU A O 1
ATOM 698 N N . ASP A 1 89 ? -5.452 -14.337 19.699 1.00 82.25 89 ASP A N 1
ATOM 699 C CA . ASP A 1 89 ? -4.074 -14.235 19.208 1.00 82.25 89 ASP A CA 1
ATOM 700 C C . ASP A 1 89 ? -3.814 -15.193 18.042 1.00 82.25 89 ASP A C 1
ATOM 702 O O . ASP A 1 89 ? -3.168 -14.813 17.068 1.00 82.25 89 ASP A O 1
ATOM 706 N N . ALA A 1 90 ? -4.352 -16.416 18.092 1.00 84.12 90 ALA A N 1
ATOM 707 C CA . ALA A 1 90 ? -4.245 -17.367 16.988 1.00 84.12 90 ALA A CA 1
ATOM 708 C C . ALA A 1 90 ? -4.962 -16.872 15.722 1.00 84.12 90 ALA A C 1
ATOM 710 O O . ALA A 1 90 ? -4.427 -17.018 14.623 1.00 84.12 90 ALA A O 1
ATOM 711 N N . LEU A 1 91 ? -6.142 -16.260 15.866 1.00 86.25 91 LEU A N 1
ATOM 712 C CA . LEU A 1 91 ? -6.891 -15.698 14.741 1.00 86.25 91 LEU A CA 1
ATOM 713 C C . LEU A 1 91 ? -6.156 -14.497 14.127 1.00 86.25 91 LEU A C 1
ATOM 715 O O . LEU A 1 91 ? -6.003 -14.421 12.910 1.00 86.25 91 LEU A O 1
ATOM 719 N N . VAL A 1 92 ? -5.634 -13.600 14.967 1.00 87.12 92 VAL A N 1
ATOM 720 C CA . VAL A 1 92 ? -4.829 -12.453 14.523 1.00 87.12 92 VAL A CA 1
ATOM 721 C C . VAL A 1 92 ? -3.536 -12.923 13.856 1.00 87.12 92 VAL A C 1
ATOM 723 O O . VAL A 1 92 ? -3.165 -12.407 12.804 1.00 87.12 92 VAL A O 1
ATOM 726 N N . ALA A 1 93 ? -2.855 -13.925 14.413 1.00 89.31 93 ALA A N 1
ATOM 727 C CA . ALA A 1 93 ? -1.648 -14.489 13.816 1.00 89.31 93 ALA A CA 1
ATOM 728 C C . ALA A 1 93 ? -1.934 -15.138 12.452 1.00 89.31 93 ALA A C 1
ATOM 730 O O . ALA A 1 93 ? -1.141 -14.962 11.523 1.00 89.31 93 ALA A O 1
ATOM 731 N N . ALA A 1 94 ? -3.063 -15.842 12.318 1.00 90.19 94 ALA A N 1
ATOM 732 C CA . ALA A 1 94 ? -3.495 -16.431 11.055 1.00 90.19 94 ALA A CA 1
ATOM 733 C C . ALA A 1 94 ? -3.758 -15.347 9.998 1.00 90.19 94 ALA A C 1
ATOM 735 O O . ALA A 1 94 ? -3.191 -15.420 8.907 1.00 90.19 94 ALA A O 1
ATOM 736 N N . GLU A 1 95 ? -4.504 -14.300 10.348 1.00 89.81 95 GLU A N 1
ATOM 737 C CA . GLU A 1 95 ? -4.802 -13.177 9.451 1.00 89.81 95 GLU A CA 1
ATOM 738 C C . GLU A 1 95 ? -3.528 -12.441 9.014 1.00 89.81 95 GLU A C 1
ATOM 740 O O . GLU A 1 95 ? -3.278 -12.230 7.827 1.00 89.81 95 GLU A O 1
ATOM 745 N N . VAL A 1 96 ? -2.640 -12.130 9.962 1.00 93.44 96 VAL A N 1
ATOM 746 C CA . VAL A 1 96 ? -1.353 -11.484 9.664 1.00 93.44 96 VAL A CA 1
ATOM 747 C C . VAL A 1 96 ? -0.485 -12.367 8.768 1.00 93.44 96 VAL A C 1
ATOM 749 O O . VAL A 1 96 ? 0.254 -11.852 7.925 1.00 93.44 96 VAL A O 1
ATOM 752 N N . SER A 1 97 ? -0.539 -13.691 8.933 1.00 92.81 97 SER A N 1
ATOM 753 C CA . SER A 1 97 ? 0.209 -14.614 8.077 1.00 92.81 97 SER A CA 1
ATOM 754 C C . SER A 1 97 ? -0.335 -14.643 6.645 1.00 92.81 97 SER A C 1
ATOM 756 O O . SER A 1 97 ? 0.464 -14.608 5.706 1.00 92.81 97 SER A O 1
ATOM 758 N N . ALA A 1 98 ? -1.661 -14.600 6.482 1.00 93.06 98 ALA A N 1
ATOM 759 C CA . ALA A 1 98 ? -2.321 -14.533 5.184 1.00 93.06 98 ALA A CA 1
ATOM 760 C C . ALA A 1 98 ? -1.970 -13.229 4.453 1.00 93.06 98 ALA A C 1
ATOM 762 O O . ALA A 1 98 ? -1.461 -13.279 3.333 1.00 93.06 98 ALA A O 1
ATOM 763 N N . ILE A 1 99 ? -2.094 -12.081 5.131 1.00 93.62 99 ILE A N 1
ATOM 764 C CA . ILE A 1 99 ? -1.734 -10.763 4.577 1.00 93.62 99 ILE A CA 1
ATOM 765 C C . ILE A 1 99 ? -0.264 -10.734 4.140 1.00 93.62 99 ILE A C 1
ATOM 767 O O . ILE A 1 99 ? 0.072 -10.237 3.067 1.00 93.62 99 ILE A O 1
ATOM 771 N N . LYS A 1 100 ? 0.647 -11.294 4.946 1.00 93.81 100 LYS A N 1
ATOM 772 C CA . LYS A 1 100 ? 2.074 -11.364 4.584 1.00 93.81 100 LYS A CA 1
ATOM 773 C C . LYS A 1 100 ? 2.318 -12.208 3.336 1.00 93.81 100 LYS A C 1
ATOM 775 O O . LYS A 1 100 ? 3.224 -11.896 2.562 1.00 93.81 100 LYS A O 1
ATOM 780 N N . GLN A 1 101 ? 1.574 -13.295 3.166 1.00 93.25 101 GLN A N 1
ATOM 781 C CA . GLN A 1 101 ? 1.713 -14.177 2.014 1.00 93.25 101 GLN A CA 1
ATOM 782 C C . GLN A 1 101 ? 1.146 -13.535 0.743 1.00 93.25 101 GLN A C 1
ATOM 784 O O . GLN A 1 101 ? 1.788 -13.601 -0.309 1.00 93.25 101 GLN A O 1
ATOM 789 N N . GLU A 1 102 ? 0.009 -12.853 0.853 1.00 94.00 102 GLU A N 1
ATOM 790 C CA . GLU A 1 102 ? -0.577 -12.068 -0.234 1.00 94.00 102 GLU A CA 1
ATOM 791 C C . GLU A 1 102 ? 0.372 -10.951 -0.678 1.00 94.00 102 GLU A C 1
ATOM 793 O O . GLU A 1 102 ? 0.743 -10.898 -1.850 1.00 94.00 102 GLU A O 1
ATOM 798 N N . LEU A 1 103 ? 0.905 -10.170 0.268 1.00 93.88 103 LEU A N 1
ATOM 799 C CA . LEU A 1 103 ? 1.845 -9.085 -0.023 1.00 93.88 103 LEU A CA 1
ATOM 800 C C . LEU A 1 103 ? 3.107 -9.575 -0.751 1.00 93.88 103 LEU A C 1
ATOM 802 O O . LEU A 1 103 ? 3.587 -8.931 -1.682 1.00 93.88 103 LEU A O 1
ATOM 806 N N . ARG A 1 104 ? 3.659 -10.730 -0.354 1.00 94.25 104 ARG A N 1
ATOM 807 C CA . ARG A 1 104 ? 4.816 -11.331 -1.044 1.00 94.25 104 ARG A CA 1
ATOM 808 C C . ARG A 1 104 ? 4.490 -11.698 -2.488 1.00 94.25 104 ARG A C 1
ATOM 810 O O . ARG A 1 104 ? 5.316 -11.481 -3.372 1.00 94.25 104 ARG A O 1
ATOM 817 N N . THR A 1 105 ? 3.305 -12.255 -2.712 1.00 94.19 105 THR A N 1
ATOM 818 C CA . THR A 1 105 ? 2.850 -12.675 -4.042 1.00 94.19 105 THR A CA 1
ATOM 819 C C . THR A 1 105 ? 2.610 -11.460 -4.932 1.00 94.19 105 THR A C 1
ATOM 821 O O . THR A 1 105 ? 3.064 -11.424 -6.075 1.00 94.19 105 THR A O 1
ATOM 824 N N . GLU A 1 106 ? 1.967 -10.428 -4.389 1.00 93.81 106 GLU A N 1
ATOM 825 C CA . GLU A 1 106 ? 1.712 -9.177 -5.095 1.00 93.81 106 GLU A CA 1
ATOM 826 C C . GLU A 1 106 ? 3.017 -8.461 -5.464 1.00 93.81 106 GLU A C 1
ATOM 828 O O . GLU A 1 106 ? 3.203 -8.090 -6.622 1.00 93.81 106 GLU A O 1
ATOM 833 N N . MET A 1 107 ? 3.973 -8.355 -4.534 1.00 93.19 107 MET A N 1
ATOM 834 C CA . MET A 1 107 ? 5.285 -7.768 -4.828 1.00 93.19 107 MET A CA 1
ATOM 835 C C . MET A 1 107 ? 6.042 -8.532 -5.918 1.00 93.19 107 MET A C 1
ATOM 837 O O . MET A 1 107 ? 6.680 -7.906 -6.766 1.00 93.19 107 MET A O 1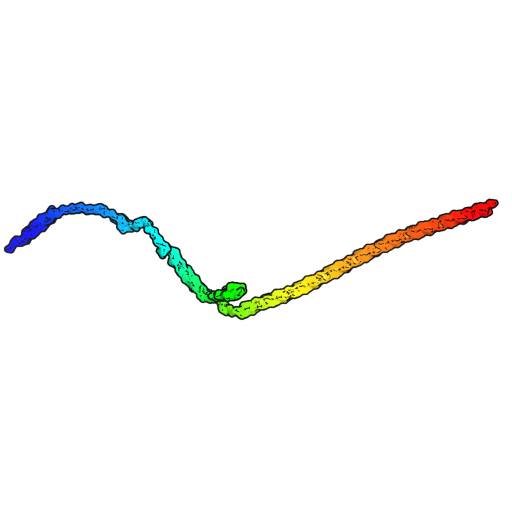
ATOM 841 N N . MET A 1 108 ? 5.965 -9.866 -5.926 1.00 93.38 108 MET A N 1
ATOM 842 C CA . MET A 1 108 ? 6.589 -10.677 -6.972 1.00 93.38 108 MET A CA 1
ATOM 843 C C . MET A 1 108 ? 5.967 -10.389 -8.345 1.00 93.38 108 MET A C 1
ATOM 845 O O . MET A 1 108 ? 6.705 -10.128 -9.294 1.00 93.38 108 MET A O 1
ATOM 849 N N . MET A 1 109 ? 4.633 -10.344 -8.437 1.00 94.69 109 MET A N 1
ATOM 850 C CA . MET A 1 109 ? 3.929 -10.020 -9.686 1.00 94.69 109 MET A CA 1
ATOM 851 C C . MET A 1 109 ? 4.211 -8.597 -10.175 1.00 94.69 109 MET A C 1
ATOM 853 O O . MET A 1 109 ? 4.369 -8.373 -11.375 1.00 94.69 109 MET A O 1
ATOM 857 N N . VAL A 1 110 ? 4.261 -7.618 -9.268 1.00 94.75 110 VAL A N 1
ATOM 858 C CA . VAL A 1 110 ? 4.574 -6.226 -9.626 1.00 94.75 110 VAL A CA 1
ATOM 859 C C . VAL A 1 110 ? 5.992 -6.126 -10.180 1.00 94.75 110 VAL A C 1
ATOM 861 O O . VAL A 1 110 ? 6.197 -5.483 -11.209 1.00 94.75 110 VAL A O 1
ATOM 864 N N . ASN A 1 111 ? 6.960 -6.788 -9.542 1.00 92.75 111 ASN A N 1
ATOM 865 C CA . ASN A 1 111 ? 8.345 -6.776 -10.003 1.00 92.75 111 ASN A CA 1
ATOM 866 C C . ASN A 1 111 ? 8.499 -7.467 -11.367 1.00 92.75 111 ASN A C 1
ATOM 868 O O . ASN A 1 111 ? 9.201 -6.961 -12.238 1.00 92.75 111 ASN A O 1
ATOM 872 N N . GLU A 1 112 ? 7.801 -8.584 -11.581 1.00 94.00 112 GLU A N 1
ATOM 873 C CA . GLU A 1 112 ? 7.782 -9.283 -12.870 1.00 94.00 112 GLU A CA 1
ATOM 874 C C . GLU A 1 112 ? 7.236 -8.386 -13.989 1.00 94.00 112 GLU A C 1
ATOM 876 O O . GLU A 1 112 ? 7.918 -8.174 -14.993 1.00 94.00 112 GLU A O 1
ATOM 881 N N . LYS A 1 113 ? 6.064 -7.773 -13.780 1.00 93.31 113 LYS A N 1
ATOM 882 C CA . LYS A 1 113 ? 5.454 -6.847 -14.750 1.00 93.31 113 LYS A CA 1
ATOM 883 C C . LYS A 1 113 ? 6.336 -5.637 -15.031 1.00 93.31 113 LYS A C 1
ATOM 885 O O . LYS A 1 113 ? 6.430 -5.184 -16.170 1.00 93.31 113 LYS A O 1
ATOM 890 N N . TYR A 1 114 ? 6.982 -5.103 -13.999 1.00 96.12 114 TYR A N 1
ATOM 891 C CA . TYR A 1 114 ? 7.906 -3.989 -14.151 1.00 96.12 114 TYR A CA 1
ATOM 892 C C . TYR A 1 114 ? 9.098 -4.370 -15.033 1.00 96.12 114 TYR A C 1
ATOM 894 O O . TYR A 1 114 ? 9.362 -3.686 -16.023 1.00 96.12 114 TYR A O 1
ATOM 902 N N . VAL A 1 115 ? 9.764 -5.490 -14.741 1.00 95.94 115 VAL A N 1
ATOM 903 C CA . VAL A 1 115 ? 10.890 -5.981 -15.549 1.00 95.94 115 VAL A CA 1
ATOM 904 C C . VAL A 1 115 ? 10.449 -6.263 -16.984 1.00 95.94 115 VAL A C 1
ATOM 906 O O . VAL A 1 115 ? 11.133 -5.848 -17.917 1.00 95.94 115 VAL A O 1
ATOM 909 N N . GLU A 1 116 ? 9.299 -6.907 -17.183 1.00 95.25 116 GLU A N 1
ATOM 910 C CA . GLU A 1 116 ? 8.757 -7.171 -18.517 1.00 95.25 116 GLU A CA 1
ATOM 911 C C . GLU A 1 116 ? 8.532 -5.870 -19.298 1.00 95.25 116 GLU A C 1
ATOM 913 O O . GLU A 1 116 ? 9.010 -5.741 -20.428 1.00 95.25 116 GLU A O 1
ATOM 918 N N . SER A 1 117 ? 7.883 -4.878 -18.681 1.00 94.88 117 SER A N 1
ATOM 919 C CA . SER A 1 117 ? 7.650 -3.579 -19.316 1.00 94.88 117 SER A CA 1
ATOM 920 C C . SER A 1 117 ? 8.952 -2.850 -19.654 1.00 94.88 117 SER A C 1
ATOM 922 O O . SER A 1 117 ? 9.077 -2.306 -20.750 1.00 94.88 117 SER A O 1
ATOM 924 N N . MET A 1 118 ? 9.954 -2.896 -18.770 1.00 95.31 118 MET A N 1
ATOM 925 C CA . MET A 1 118 ? 11.264 -2.298 -19.025 1.00 95.31 118 MET A CA 1
ATOM 926 C C . MET A 1 118 ? 11.996 -2.988 -20.172 1.00 95.31 118 MET A C 1
ATOM 928 O O . MET A 1 118 ? 12.588 -2.319 -21.016 1.00 95.31 118 MET A O 1
ATOM 932 N N . LEU A 1 119 ? 11.950 -4.319 -20.231 1.00 96.56 119 LEU A N 1
ATOM 933 C CA . LEU A 1 119 ? 12.564 -5.078 -21.317 1.00 96.56 119 LEU A CA 1
ATOM 934 C C . LEU A 1 119 ? 11.860 -4.815 -22.651 1.00 96.56 119 LEU A C 1
ATOM 936 O O . LEU A 1 119 ? 12.533 -4.679 -23.673 1.00 96.56 119 LEU A O 1
ATOM 940 N N . ALA A 1 120 ? 10.529 -4.727 -22.654 1.00 96.06 120 ALA A N 1
ATOM 941 C CA . ALA A 1 120 ? 9.753 -4.381 -23.840 1.00 96.06 120 ALA A CA 1
ATOM 942 C C . ALA A 1 120 ? 10.078 -2.962 -24.327 1.00 96.06 120 ALA A C 1
ATOM 944 O O . ALA A 1 120 ? 10.358 -2.778 -25.513 1.00 96.06 120 ALA A O 1
ATOM 945 N N . LEU A 1 121 ? 10.122 -1.992 -23.409 1.00 96.69 121 LEU A N 1
ATOM 946 C CA . LEU A 1 121 ? 10.495 -0.612 -23.710 1.00 96.69 121 LEU A CA 1
ATOM 947 C C . LEU A 1 121 ? 11.914 -0.538 -24.279 1.00 96.69 121 LEU A C 1
ATOM 949 O O . LEU A 1 121 ? 12.110 0.046 -25.337 1.00 96.69 121 LEU A O 1
ATOM 953 N N . ASN A 1 122 ? 12.884 -1.199 -23.644 1.00 96.50 122 ASN A N 1
ATOM 954 C CA . ASN A 1 122 ? 14.271 -1.165 -24.099 1.00 96.50 122 ASN A CA 1
ATOM 955 C C . ASN A 1 122 ? 14.453 -1.830 -25.473 1.00 96.50 122 ASN A C 1
ATOM 957 O O . ASN A 1 122 ? 15.260 -1.376 -26.277 1.00 96.50 122 ASN A O 1
ATOM 961 N N . ARG A 1 123 ? 13.694 -2.892 -25.777 1.00 96.00 123 ARG A N 1
ATOM 962 C CA . ARG A 1 123 ? 13.687 -3.491 -27.123 1.00 96.00 123 ARG A CA 1
ATOM 963 C C . ARG A 1 123 ? 13.095 -2.545 -28.164 1.00 96.00 123 ARG A C 1
ATOM 965 O O . ARG A 1 123 ? 13.634 -2.475 -29.264 1.00 96.00 123 ARG A O 1
ATOM 972 N N . ALA A 1 124 ? 12.010 -1.849 -27.829 1.00 96.81 124 ALA A N 1
ATOM 973 C CA . ALA A 1 124 ? 11.379 -0.885 -28.725 1.00 96.81 124 ALA A CA 1
ATOM 974 C C . ALA A 1 124 ? 12.293 0.322 -28.988 1.00 96.81 124 ALA A C 1
ATOM 976 O O . ALA A 1 124 ? 12.485 0.695 -30.140 1.00 96.81 124 ALA A O 1
ATOM 977 N N . GLU A 1 125 ? 12.908 0.867 -27.938 1.00 96.44 125 GLU A N 1
ATOM 978 C CA . GLU A 1 125 ? 13.862 1.975 -28.023 1.00 96.44 125 GLU A CA 1
ATOM 979 C C . GLU A 1 125 ? 15.068 1.595 -28.884 1.00 96.44 125 GLU A C 1
ATOM 981 O O . GLU A 1 125 ? 15.342 2.269 -29.867 1.00 96.44 125 GLU A O 1
ATOM 986 N N . ARG A 1 126 ? 15.701 0.440 -28.635 1.00 96.44 126 ARG A N 1
ATOM 987 C CA . ARG A 1 126 ? 16.815 -0.033 -29.477 1.00 96.44 126 ARG A CA 1
ATOM 988 C C . ARG A 1 126 ? 16.424 -0.248 -30.936 1.00 96.44 126 ARG A C 1
ATOM 990 O O . ARG A 1 126 ? 17.252 -0.051 -31.816 1.00 96.44 126 ARG A O 1
ATOM 997 N N . ALA A 1 127 ? 15.204 -0.710 -31.208 1.00 96.56 127 ALA A N 1
ATOM 998 C CA . ALA A 1 127 ? 14.741 -0.877 -32.582 1.00 96.56 127 ALA A CA 1
ATOM 999 C C . ALA A 1 127 ? 14.586 0.483 -33.281 1.00 96.56 127 ALA A C 1
ATOM 1001 O O . ALA A 1 127 ? 15.041 0.626 -34.413 1.00 96.56 127 ALA A O 1
ATOM 1002 N N . ALA A 1 128 ? 14.015 1.471 -32.587 1.00 96.75 128 ALA A N 1
ATOM 1003 C CA . ALA A 1 128 ? 13.888 2.837 -33.086 1.00 96.75 128 ALA A CA 1
ATOM 1004 C C . ALA A 1 128 ? 15.260 3.510 -33.280 1.00 96.75 128 ALA A C 1
ATOM 1006 O O . ALA A 1 128 ? 15.506 4.103 -34.325 1.00 96.75 128 ALA A O 1
ATOM 1007 N N . GLU A 1 129 ? 16.182 3.347 -32.328 1.00 97.19 129 GLU A N 1
ATOM 1008 C CA . GLU A 1 129 ? 17.560 3.845 -32.436 1.00 97.19 129 GLU A CA 1
ATOM 1009 C C . GLU A 1 129 ? 18.298 3.218 -33.627 1.00 97.19 129 GLU A C 1
ATOM 1011 O O . GLU A 1 129 ? 18.989 3.908 -34.373 1.00 97.19 129 GLU A O 1
ATOM 1016 N N . LEU A 1 130 ? 18.156 1.905 -33.848 1.00 97.06 130 LEU A N 1
ATOM 1017 C CA . LEU A 1 130 ? 18.771 1.239 -34.999 1.00 97.06 130 LEU A CA 1
ATOM 1018 C C . LEU A 1 130 ? 18.180 1.719 -36.325 1.00 97.06 130 LEU A C 1
ATOM 1020 O O . LEU A 1 130 ? 18.918 1.863 -37.299 1.00 97.06 130 LEU A O 1
ATOM 1024 N N . GLU A 1 131 ? 16.874 1.963 -36.375 1.00 97.56 131 GLU A N 1
ATOM 1025 C CA . GLU A 1 131 ? 16.225 2.533 -37.552 1.00 97.56 131 GLU A CA 1
ATOM 1026 C C . GLU A 1 131 ? 16.776 3.930 -37.862 1.00 97.56 131 GLU A C 1
ATOM 1028 O O . GLU A 1 131 ? 17.157 4.199 -39.004 1.00 97.56 131 GLU A O 1
ATOM 1033 N N . GLU A 1 132 ? 16.904 4.781 -36.845 1.00 96.94 132 GLU A N 1
ATOM 1034 C CA . GLU A 1 132 ? 17.502 6.110 -36.977 1.00 96.94 132 GLU A CA 1
ATOM 1035 C C . GLU A 1 132 ? 18.955 6.028 -37.469 1.00 96.94 132 GLU A C 1
ATOM 1037 O O . GLU A 1 132 ? 19.331 6.722 -38.415 1.00 96.94 132 GLU A O 1
ATOM 1042 N N . LEU A 1 133 ? 19.762 5.125 -36.902 1.00 97.69 133 LEU A N 1
ATOM 1043 C CA . LEU A 1 133 ? 21.147 4.916 -37.334 1.00 97.69 133 LEU A CA 1
ATOM 1044 C C . LEU A 1 133 ? 21.240 4.474 -38.799 1.00 97.69 133 LEU A C 1
ATOM 1046 O O . LEU A 1 133 ? 22.116 4.941 -39.530 1.00 97.69 133 LEU A O 1
ATOM 1050 N N . VAL A 1 134 ? 20.347 3.594 -39.254 1.00 96.69 134 VAL A N 1
ATOM 1051 C CA . VAL A 1 134 ? 20.315 3.152 -40.657 1.00 96.69 134 VAL A CA 1
ATOM 1052 C C . VAL A 1 134 ? 19.948 4.308 -41.584 1.00 96.69 134 VAL A C 1
ATOM 1054 O O . VAL A 1 134 ? 20.599 4.485 -42.618 1.00 96.69 134 VAL A O 1
ATOM 1057 N N . GLN A 1 135 ? 18.949 5.113 -41.217 1.00 96.69 135 GLN A N 1
ATOM 1058 C CA . GLN A 1 135 ? 18.575 6.300 -41.988 1.00 96.69 135 GLN A CA 1
ATOM 1059 C C . GLN A 1 135 ? 19.734 7.299 -42.058 1.00 96.69 135 GLN A C 1
ATOM 1061 O O . GLN A 1 135 ? 20.069 7.771 -43.146 1.00 96.69 135 GLN A O 1
ATOM 1066 N N . TYR A 1 136 ? 20.407 7.552 -40.9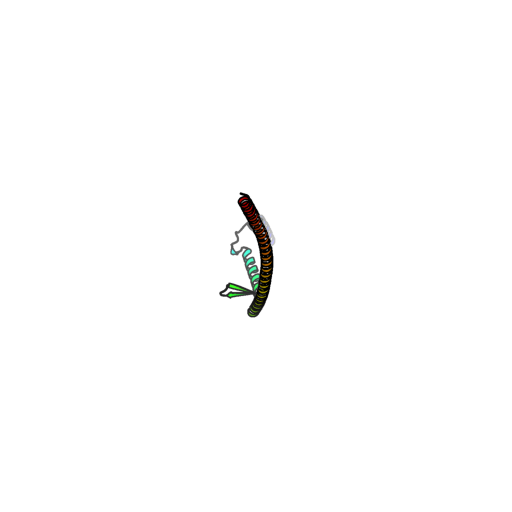34 1.00 97.81 136 TYR A N 1
ATOM 1067 C CA . TYR A 1 136 ? 21.571 8.433 -40.879 1.00 97.81 136 TYR A CA 1
ATOM 1068 C C . TYR A 1 136 ? 22.712 7.954 -41.789 1.00 97.81 136 TYR A C 1
ATOM 1070 O O . TYR A 1 136 ? 23.247 8.737 -42.574 1.00 97.81 136 TYR A O 1
ATOM 1078 N N . ILE A 1 137 ? 23.051 6.661 -41.754 1.00 97.38 137 ILE A N 1
ATOM 1079 C CA . ILE A 1 137 ? 24.079 6.083 -42.636 1.00 97.38 137 ILE A CA 1
ATOM 1080 C C . ILE A 1 137 ? 23.672 6.201 -44.108 1.00 97.38 137 ILE A C 1
ATOM 1082 O O . ILE A 1 137 ? 24.524 6.456 -44.959 1.00 97.38 137 ILE A O 1
ATOM 1086 N N . SER A 1 138 ? 22.389 6.016 -44.427 1.00 95.50 138 SER A N 1
ATOM 1087 C CA . SER A 1 138 ? 21.893 6.170 -45.796 1.00 95.50 138 SER A CA 1
ATOM 1088 C C . SER A 1 138 ? 22.088 7.596 -46.307 1.00 95.50 138 SER A C 1
ATOM 1090 O O . SER A 1 138 ? 22.591 7.768 -47.415 1.00 95.50 138 SER A O 1
ATOM 1092 N N . LEU A 1 139 ? 21.734 8.597 -45.494 1.00 96.62 139 LEU A N 1
ATOM 1093 C CA . LEU A 1 139 ? 21.919 10.011 -45.831 1.00 96.62 139 LEU A CA 1
ATOM 1094 C C . LEU A 1 139 ? 23.399 10.350 -46.021 1.00 96.62 139 LEU A C 1
ATOM 1096 O O . LEU A 1 139 ? 23.762 10.981 -47.008 1.00 96.62 139 LEU A O 1
ATOM 1100 N N . LEU A 1 140 ? 24.261 9.873 -45.119 1.00 96.75 140 LEU A N 1
ATOM 1101 C CA . LEU A 1 140 ? 25.704 10.077 -45.230 1.00 96.75 140 LEU A CA 1
ATOM 1102 C C . LEU A 1 140 ? 26.260 9.456 -46.518 1.00 96.75 140 LEU A C 1
ATOM 1104 O O . LEU A 1 140 ? 27.048 10.071 -47.225 1.00 96.75 140 LEU A O 1
ATOM 1108 N N . ARG A 1 141 ? 25.817 8.243 -46.856 1.00 96.44 141 ARG A N 1
ATOM 1109 C CA . ARG A 1 141 ? 26.269 7.545 -48.061 1.00 96.44 141 ARG A CA 1
ATOM 1110 C C . ARG A 1 141 ? 25.819 8.241 -49.346 1.00 96.44 141 ARG A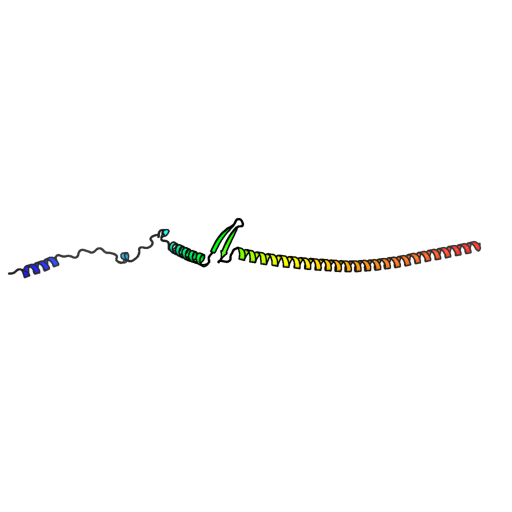 C 1
ATOM 1112 O O . ARG A 1 141 ? 26.516 8.143 -50.355 1.00 96.44 141 ARG A O 1
ATOM 1119 N N . GLU A 1 142 ? 24.642 8.855 -49.344 1.00 96.88 142 GLU A N 1
ATOM 1120 C CA . GLU A 1 142 ? 24.154 9.659 -50.465 1.00 96.88 142 GLU A CA 1
ATOM 1121 C C . GLU A 1 142 ? 25.005 10.922 -50.637 1.00 96.88 142 GLU A C 1
ATOM 1123 O O . GLU A 1 142 ? 25.478 11.187 -51.743 1.00 96.88 142 GLU A O 1
ATOM 1128 N N . ASP A 1 143 ? 25.282 11.630 -49.541 1.00 97.19 143 ASP A N 1
ATOM 1129 C CA . ASP A 1 143 ? 26.128 12.827 -49.547 1.00 97.19 143 ASP A CA 1
ATOM 1130 C C . ASP A 1 143 ? 27.558 12.512 -50.017 1.00 97.19 143 ASP A C 1
ATOM 1132 O O . ASP A 1 143 ? 28.074 13.159 -50.930 1.00 97.19 143 ASP A O 1
ATOM 1136 N N . ASP A 1 144 ? 28.158 11.433 -49.503 1.00 97.25 144 ASP A N 1
ATOM 1137 C CA . ASP A 1 144 ? 29.479 10.958 -49.928 1.00 97.25 144 ASP A CA 1
ATOM 1138 C C . ASP A 1 144 ? 29.513 10.643 -51.434 1.00 97.25 144 ASP A C 1
ATOM 1140 O O . ASP A 1 144 ? 30.467 10.995 -52.132 1.00 97.25 144 ASP A O 1
ATOM 1144 N N . GLN A 1 145 ? 28.472 9.995 -51.972 1.00 95.31 145 GLN A N 1
ATOM 1145 C CA . GLN A 1 145 ? 28.392 9.697 -53.408 1.00 95.31 145 GLN A CA 1
ATOM 1146 C C . GLN A 1 145 ? 28.358 10.970 -54.254 1.00 95.31 145 GLN A C 1
ATOM 1148 O O . GLN A 1 145 ? 29.058 11.047 -55.268 1.00 95.31 145 GLN A O 1
ATOM 1153 N N . ILE A 1 146 ? 27.573 11.966 -53.840 1.00 95.62 146 ILE A N 1
ATOM 1154 C CA . ILE A 1 146 ? 27.487 13.260 -54.523 1.00 95.62 146 ILE A CA 1
ATOM 1155 C C . ILE A 1 146 ? 28.834 13.983 -54.445 1.00 95.62 146 ILE A C 1
ATOM 1157 O O . ILE A 1 146 ? 29.329 14.485 -55.460 1.00 95.62 146 ILE A O 1
ATOM 1161 N N . TYR A 1 147 ? 29.464 13.983 -53.271 1.00 96.62 147 TYR A N 1
ATOM 1162 C CA . TYR A 1 147 ? 30.777 14.577 -53.063 1.00 96.62 147 TYR A CA 1
ATOM 1163 C C . TYR A 1 147 ? 31.826 13.969 -54.001 1.00 96.62 147 TYR A C 1
ATOM 1165 O O . TYR A 1 147 ? 32.476 14.705 -54.750 1.00 96.62 147 TYR A O 1
ATOM 1173 N N . PHE A 1 148 ? 31.946 12.638 -54.049 1.00 95.62 148 PHE A N 1
ATOM 1174 C CA . PHE A 1 148 ? 32.898 11.970 -54.943 1.00 95.62 148 PHE A CA 1
ATOM 1175 C C . PHE A 1 148 ? 32.588 12.211 -56.422 1.00 95.62 148 PHE A C 1
ATOM 1177 O O . PHE A 1 148 ? 33.514 12.435 -57.202 1.00 95.62 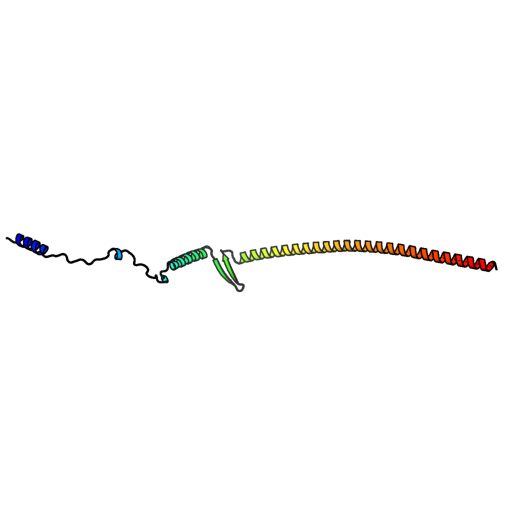148 PHE A O 1
ATOM 1184 N N . ALA A 1 149 ? 31.313 12.217 -56.819 1.00 96.25 149 ALA A N 1
ATOM 1185 C CA . ALA A 1 149 ? 30.927 12.545 -58.189 1.00 96.25 149 ALA A CA 1
ATOM 1186 C C . ALA A 1 149 ? 31.372 13.967 -58.573 1.00 96.25 149 ALA A C 1
ATOM 1188 O O . ALA A 1 149 ? 31.947 14.162 -59.644 1.00 96.25 149 ALA A O 1
ATOM 1189 N N . SER A 1 150 ? 31.182 14.939 -57.674 1.00 94.25 150 SER A N 1
ATOM 1190 C CA . SER A 1 150 ? 31.601 16.325 -57.903 1.00 94.25 150 SER A CA 1
ATOM 1191 C C . SER A 1 150 ? 33.123 16.471 -58.015 1.00 94.25 150 SER A C 1
ATOM 1193 O O . SER A 1 150 ? 33.604 17.179 -58.898 1.00 94.25 150 SER A O 1
ATOM 1195 N N . GLN A 1 151 ? 33.895 15.753 -57.190 1.00 95.25 151 GLN A N 1
ATOM 1196 C CA . GLN A 1 151 ? 35.356 15.755 -57.283 1.00 95.25 151 GLN A CA 1
ATOM 1197 C C . GLN A 1 151 ? 35.845 15.135 -58.589 1.00 95.25 151 GLN A C 1
ATOM 1199 O O . GLN A 1 151 ? 36.708 15.702 -59.253 1.00 95.25 151 GLN A O 1
ATOM 1204 N N . LEU A 1 152 ? 35.293 13.981 -58.979 1.00 95.31 152 LEU A N 1
ATOM 1205 C CA . LEU A 1 152 ? 35.659 13.327 -60.235 1.00 95.31 152 LEU A CA 1
ATOM 1206 C C . LEU A 1 152 ? 35.355 14.220 -61.440 1.00 95.31 152 LEU A C 1
ATOM 1208 O O . LEU A 1 152 ? 36.166 14.279 -62.363 1.00 95.31 152 LEU A O 1
ATOM 1212 N N . GLN A 1 153 ? 34.231 14.940 -61.415 1.00 94.19 153 GLN A N 1
ATOM 1213 C CA . GLN A 1 153 ? 33.905 15.913 -62.450 1.00 94.19 153 GLN A CA 1
ATOM 1214 C C . GLN A 1 153 ? 34.936 17.050 -62.500 1.00 94.19 153 GLN A C 1
ATOM 1216 O O . GLN A 1 153 ? 35.444 17.349 -63.577 1.00 94.19 153 GLN A O 1
ATOM 1221 N N . GLN A 1 154 ? 35.303 17.630 -61.352 1.00 93.69 154 GLN A N 1
ATOM 1222 C CA . GLN A 1 154 ? 36.320 18.688 -61.290 1.00 93.69 154 GLN A CA 1
ATOM 1223 C C . GLN A 1 154 ? 37.681 18.215 -61.819 1.00 93.69 154 GLN A C 1
ATOM 1225 O O . GLN A 1 154 ? 38.304 18.917 -62.612 1.00 93.69 154 GLN A O 1
ATOM 1230 N N . TYR A 1 155 ? 38.130 17.015 -61.436 1.00 94.94 155 TYR A N 1
ATOM 1231 C CA . TYR A 1 155 ? 39.384 16.451 -61.946 1.00 94.94 155 TYR A CA 1
ATOM 1232 C C . TYR A 1 155 ? 39.337 16.182 -63.454 1.00 94.94 155 TYR A C 1
ATOM 1234 O O . TYR A 1 155 ? 40.335 16.391 -64.142 1.00 94.94 155 TYR A O 1
ATOM 1242 N N . ALA A 1 156 ? 38.199 15.718 -63.977 1.00 92.69 156 ALA A N 1
ATOM 1243 C CA . ALA A 1 156 ? 38.031 15.499 -65.409 1.00 92.69 156 ALA A CA 1
ATOM 1244 C C . ALA A 1 156 ? 38.078 16.821 -66.191 1.00 92.69 156 ALA A C 1
ATOM 1246 O O . ALA A 1 156 ? 38.762 16.899 -67.208 1.00 92.69 156 ALA A O 1
ATOM 1247 N N . GLU A 1 157 ? 37.394 17.859 -65.705 1.00 93.25 157 GLU A N 1
ATOM 1248 C CA . GLU A 1 157 ? 37.405 19.195 -66.310 1.00 93.25 157 GLU A CA 1
ATOM 1249 C C . GLU A 1 157 ? 38.808 19.826 -66.281 1.00 93.25 157 GLU A C 1
ATOM 1251 O O . GLU A 1 157 ? 39.267 20.329 -67.308 1.00 93.25 157 GLU A O 1
ATOM 1256 N N . ASP A 1 158 ? 39.528 19.735 -65.156 1.00 93.75 158 ASP A N 1
ATOM 1257 C CA . ASP A 1 158 ? 40.908 20.234 -65.039 1.00 93.75 158 ASP A CA 1
ATOM 1258 C C . ASP A 1 158 ? 41.875 19.491 -65.976 1.00 93.75 158 ASP A C 1
ATOM 1260 O O . ASP A 1 158 ? 42.702 20.111 -66.651 1.00 93.75 158 ASP A O 1
ATOM 1264 N N . TRP A 1 159 ? 41.733 18.165 -66.093 1.00 90.25 159 TRP A N 1
ATOM 1265 C CA . TRP A 1 159 ? 42.531 17.373 -67.029 1.00 90.25 159 TRP A CA 1
ATOM 1266 C C . TRP A 1 159 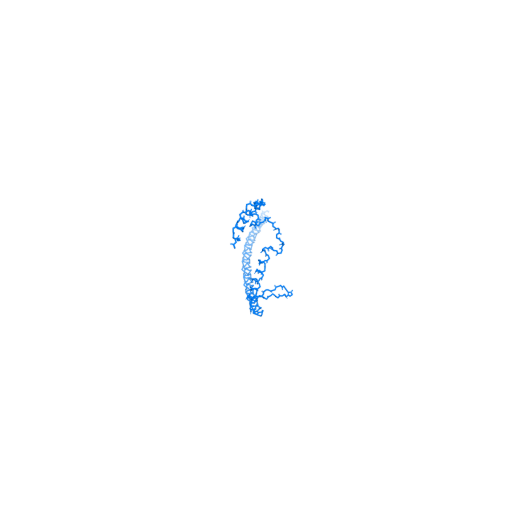? 42.271 17.771 -68.486 1.00 90.25 159 TRP A C 1
ATOM 1268 O O . TRP A 1 159 ? 43.223 17.943 -69.249 1.00 90.25 159 TRP A O 1
ATOM 1278 N N . ILE A 1 160 ? 41.003 17.962 -68.870 1.00 89.62 160 ILE A N 1
ATOM 1279 C CA . ILE A 1 160 ? 40.631 18.416 -70.220 1.00 89.62 160 ILE A CA 1
ATOM 1280 C C . ILE A 1 160 ? 41.258 19.785 -70.506 1.00 89.62 160 ILE A C 1
ATOM 1282 O O . ILE A 1 160 ? 41.894 19.955 -71.547 1.00 89.62 160 ILE A O 1
ATOM 1286 N N . TYR A 1 161 ? 41.143 20.728 -69.567 1.00 88.06 161 TYR A N 1
ATOM 1287 C CA . TYR A 1 161 ? 41.717 22.065 -69.709 1.00 88.06 161 TYR A CA 1
ATOM 1288 C C . TYR A 1 161 ? 43.244 22.024 -69.878 1.00 88.06 161 TYR A C 1
ATOM 1290 O O . TYR A 1 161 ? 43.788 22.673 -70.772 1.00 88.06 161 TYR A O 1
ATOM 1298 N N . HIS A 1 162 ? 43.944 21.221 -69.070 1.00 86.12 162 HIS A N 1
ATOM 1299 C CA . HIS A 1 162 ? 45.396 21.057 -69.182 1.00 86.12 162 HIS A CA 1
ATOM 1300 C C . HIS A 1 162 ? 45.826 20.462 -70.531 1.00 86.12 162 HIS A C 1
ATOM 1302 O O . HIS A 1 162 ? 46.800 20.932 -71.121 1.00 86.12 162 HIS A O 1
ATOM 1308 N N . VAL A 1 163 ? 45.117 19.451 -71.041 1.00 86.44 163 VAL A N 1
ATOM 1309 C CA . VAL A 1 163 ? 45.417 18.844 -72.351 1.00 86.44 163 VAL A CA 1
ATOM 1310 C C . VAL A 1 163 ? 45.194 19.841 -73.490 1.00 86.44 163 VAL A C 1
ATOM 1312 O O . VAL A 1 163 ? 45.997 19.902 -74.421 1.00 86.44 163 VAL A O 1
ATOM 1315 N N . GLU A 1 164 ? 44.132 20.641 -73.422 1.00 85.31 164 GLU A N 1
ATOM 1316 C CA . GLU A 1 164 ? 43.843 21.655 -74.438 1.00 85.31 164 GLU A CA 1
ATOM 1317 C C . GLU A 1 164 ? 44.908 22.762 -74.463 1.00 85.31 164 GLU A C 1
ATOM 1319 O O . GLU A 1 164 ? 45.354 23.162 -75.539 1.00 85.31 164 GLU A O 1
ATOM 1324 N N . LEU A 1 165 ? 45.403 23.172 -73.292 1.00 84.62 165 LEU A N 1
ATOM 1325 C CA . LEU A 1 165 ? 46.495 24.141 -73.165 1.00 84.62 165 LEU A CA 1
ATOM 1326 C C . LEU A 1 165 ? 47.817 23.590 -73.733 1.00 84.62 165 LEU A C 1
ATOM 1328 O O . LEU A 1 165 ? 48.521 24.296 -74.452 1.00 84.62 165 LEU A O 1
ATOM 1332 N N . LEU A 1 166 ? 48.134 22.313 -73.483 1.00 84.81 166 LEU A N 1
ATOM 1333 C CA . LEU A 1 166 ? 49.311 21.659 -74.072 1.00 84.81 166 LEU A CA 1
ATOM 1334 C C . LEU A 1 166 ? 49.231 21.581 -75.604 1.00 84.81 166 LEU A C 1
ATOM 1336 O O . LEU A 1 166 ? 50.213 21.884 -76.276 1.00 84.81 166 LEU A O 1
ATOM 1340 N N . ASN A 1 167 ? 48.064 21.246 -76.161 1.00 81.81 167 ASN A N 1
ATOM 1341 C CA . ASN A 1 167 ? 47.867 21.214 -77.613 1.00 81.81 167 ASN A CA 1
ATOM 1342 C C . ASN A 1 167 ? 47.976 22.604 -78.259 1.00 81.81 167 ASN A C 1
ATOM 1344 O O . ASN A 1 167 ? 48.428 22.711 -79.396 1.00 81.81 167 ASN A O 1
ATOM 1348 N N . GLN A 1 168 ? 47.570 23.666 -77.555 1.00 79.19 168 GLN A N 1
ATOM 1349 C CA . GLN A 1 168 ? 47.752 25.040 -78.031 1.00 79.19 168 GLN A CA 1
ATOM 1350 C C . GLN A 1 168 ? 49.230 25.452 -78.035 1.00 79.19 168 GLN A C 1
ATOM 1352 O O . GLN A 1 168 ? 49.672 26.086 -78.986 1.00 79.19 168 GLN A O 1
ATOM 1357 N N . LEU A 1 169 ? 50.007 25.040 -77.027 1.00 76.50 169 LEU A N 1
ATOM 1358 C CA . LEU A 1 169 ? 51.448 25.315 -76.955 1.00 76.50 169 LEU A CA 1
ATOM 1359 C C . LEU A 1 169 ? 52.281 24.531 -77.985 1.00 76.50 169 LEU A C 1
ATOM 1361 O O . LEU A 1 169 ? 53.357 24.989 -78.345 1.00 76.50 169 LEU A O 1
ATOM 1365 N N . GLU A 1 170 ? 51.819 23.372 -78.465 1.00 72.19 170 GLU A N 1
ATOM 1366 C CA . GLU A 1 170 ? 52.476 22.638 -79.565 1.00 72.19 170 GLU A CA 1
ATOM 1367 C C . GLU A 1 170 ? 52.195 23.229 -80.961 1.00 72.19 170 GLU A C 1
ATOM 1369 O O . GLU A 1 170 ? 52.876 22.866 -81.922 1.00 72.19 170 GLU A O 1
ATOM 1374 N N . GLN A 1 171 ? 51.189 24.101 -81.102 1.00 67.69 171 GLN A N 1
ATOM 1375 C CA . GLN A 1 171 ? 50.823 24.722 -82.383 1.00 67.69 171 GLN A CA 1
ATOM 1376 C C . GLN A 1 171 ? 51.461 26.102 -82.623 1.00 67.69 171 GLN A C 1
ATOM 1378 O O . GLN A 1 171 ? 51.350 26.617 -83.739 1.00 67.69 171 GLN A O 1
ATOM 1383 N N . GLU A 1 172 ? 52.136 26.676 -81.622 1.00 57.00 172 GLU A N 1
ATOM 1384 C CA . GLU A 1 172 ? 52.983 27.879 -81.746 1.00 57.00 172 GLU A CA 1
ATOM 1385 C C . GLU A 1 172 ? 54.462 27.524 -81.965 1.00 57.00 172 GLU A C 1
ATOM 1387 O O . GLU A 1 172 ? 55.111 28.223 -82.782 1.00 57.00 172 GLU A O 1
#

Radius of gyration: 64.06 Å; chains: 1; bounding box: 148×48×175 Å

Secondary structure (DSSP, 8-state):
---HHHHHHHHHHHHHH-PPPPPP---GGGGTS--S-----GGGSTHHHHHHHHHHHHHHHHHHTT-EEEEETTEEEEE-SS--HHHHHHHHHHHHHHHHHHHHHHHHHHHHHHHHHHHHHHHHHHHHHHHHHHHHHHHHHHHHHHHHHHHHHHHHHHHHHHHHHHHHHT--

Foldseek 3Di:
DPPPVVVVVVVVVVVVPDDDDDDDPDDPVVVPDDPPDDPDPPCPPPVVVVVVVVVVVVVVVCVVQVWDWDQDPVGIDTDTPPCDPVNVVVVVVVVVVVVVVVVVVVVVVVVVVVVVVVVVVVVVVVVVVVVVVVVVVVVVVVVVVVVVVVVVVVVVVVVVVVVVVVVVVVVD

Organism: NCBI:txid1159017

pLDDT: mean 84.19, std 11.64, range [50.69, 97.81]

Sequence (172 aa):
MTKPHEFENWLTAAAAEVKPAPVPDWNRAATFEPSVRHHQPWWQRPWLPMTSLLASACAIFLVVAQMQITSTAQGWTIQFGQSSAAQLDALVAAEVSAIKQELRTEMMMVNEKYVESMLALNRAERAAELEELVQYISLLREDDQIYFASQLQQYAEDWIYHVELLNQLEQE